Protein AF-A9BYL4-F1 (afdb_monomer)

pLDDT: mean 87.42, std 9.33, range [45.03, 95.75]

Secondary structure (DSSP, 8-state):
-----HHHHHHHHHHHHHHHHHHHHHHHHHHHT--S--EEEETTEEEEEETTEEEEEEGGGTEEEETTEEEES-HHHHHHHHHTT-

Foldseek 3Di:
DDDPPVVNVVVVVVVVVVLVVLLVVQLVVVVVVCPVQWDDPDSQWIWHAALNWIKIGGSSQQWIDTPNDIDHDDVVVVSVVRNVVD

Nearest PDB structures (foldseek):
  8ro2-assembly1_TF  TM=3.192E-01  e=4.343E+00  Homo sapiens
  3h5j-assembly1_A  TM=5.264E-01  e=8.270E+00  Mycobacterium tuberculosis
  5n9j-assembly1_A  TM=4.022E-01  e=9.408E+00  Schizosaccharomyces pombe

Solvent-accessible surface area (backbone atoms only — not comparable to full-atom values): 4952 Å² total; per-residue (Å²): 130,83,82,76,53,65,68,57,54,52,54,50,51,53,54,48,54,53,50,53,52,51,24,53,53,34,39,52,50,48,61,72,68,54,84,74,71,61,51,69,80,46,101,55,38,33,33,34,80,54,73,92,38,64,34,40,37,26,41,53,69,35,30,35,32,48,86,91,45,77,47,72,56,67,62,66,64,48,48,55,56,47,49,77,72,107

Mean predicted aligned error: 6.09 Å

Sequence (86 aa):
MSERDEIWDALKEHKKSKFDEDRARFMKQANEDNDGGWSIHTDYHWSRMVAGRRLDYWPSRKKYQYEGRVMRGDVMAFIKKQEGRA

Structure (mmCIF, N/CA/C/O backbone):
data_AF-A9BYL4-F1
#
_entry.id   AF-A9BYL4-F1
#
loop_
_atom_site.group_PDB
_atom_site.id
_atom_site.type_symbol
_atom_site.label_atom_id
_atom_site.label_alt_id
_atom_site.label_comp_id
_atom_site.label_asym_id
_atom_site.label_entity_id
_atom_site.label_seq_id
_atom_site.pdbx_PDB_ins_code
_atom_site.Cartn_x
_atom_site.Cartn_y
_atom_site.Cartn_z
_atom_site.occupancy
_atom_site.B_iso_or_equiv
_atom_site.auth_seq_id
_atom_site.auth_comp_id
_atom_site.auth_asym_id
_atom_site.auth_atom_id
_atom_site.pdbx_PDB_model_num
ATOM 1 N N . MET A 1 1 ? 35.554 -20.127 -20.102 1.00 45.03 1 MET A N 1
ATOM 2 C CA . MET A 1 1 ? 34.985 -18.813 -19.735 1.00 45.03 1 MET A CA 1
ATOM 3 C C . MET A 1 1 ? 33.593 -18.789 -20.333 1.00 45.03 1 MET A C 1
ATOM 5 O O . MET A 1 1 ? 33.514 -18.904 -21.545 1.00 45.03 1 MET A O 1
ATOM 9 N N . SER A 1 2 ? 32.526 -18.840 -19.526 1.00 56.06 2 SER A N 1
ATOM 10 C CA . SER A 1 2 ? 31.168 -19.014 -20.067 1.00 56.06 2 SER A CA 1
ATOM 11 C C . SER A 1 2 ? 30.807 -17.817 -20.939 1.00 56.06 2 SER A C 1
ATOM 13 O O . SER A 1 2 ? 30.862 -16.691 -20.442 1.00 56.06 2 SER A O 1
ATOM 15 N N . GLU A 1 3 ? 30.432 -18.064 -22.192 1.00 61.25 3 GLU A N 1
ATOM 16 C CA . GLU A 1 3 ? 29.668 -17.115 -23.001 1.00 61.25 3 GLU A CA 1
ATOM 17 C C . GLU A 1 3 ? 28.472 -16.669 -22.156 1.00 61.25 3 GLU A C 1
ATOM 19 O O . GLU A 1 3 ? 27.538 -17.435 -21.916 1.00 61.25 3 GLU A O 1
ATOM 24 N N . ARG A 1 4 ? 28.548 -15.460 -21.585 1.00 62.00 4 ARG A N 1
ATOM 25 C CA . ARG A 1 4 ? 27.352 -14.804 -21.072 1.00 62.00 4 ARG A CA 1
ATOM 26 C C . ARG A 1 4 ? 26.528 -14.497 -22.303 1.00 62.00 4 ARG A C 1
ATOM 28 O O . ARG A 1 4 ? 26.888 -13.637 -23.093 1.00 62.00 4 ARG A O 1
ATOM 35 N N . ASP A 1 5 ? 25.486 -15.289 -22.458 1.00 78.31 5 ASP A N 1
ATOM 36 C CA . ASP A 1 5 ? 24.504 -15.180 -23.513 1.00 78.31 5 ASP A CA 1
ATOM 37 C C . ASP A 1 5 ? 23.889 -13.771 -23.440 1.00 78.31 5 ASP A C 1
ATOM 39 O O . ASP A 1 5 ? 23.202 -13.433 -22.474 1.00 78.31 5 ASP A O 1
ATOM 43 N N . GLU A 1 6 ? 24.217 -12.908 -24.405 1.00 79.25 6 GLU A N 1
ATOM 44 C CA . GLU A 1 6 ? 23.822 -11.488 -24.445 1.00 79.25 6 GLU A CA 1
ATOM 45 C C . GLU A 1 6 ? 22.295 -11.325 -24.355 1.00 79.25 6 GLU A C 1
ATOM 47 O O . GLU A 1 6 ? 21.778 -10.365 -23.777 1.00 79.25 6 GLU A O 1
ATOM 52 N N . ILE A 1 7 ? 21.562 -12.333 -24.840 1.00 80.06 7 ILE A N 1
ATOM 53 C CA . ILE A 1 7 ? 20.109 -12.465 -24.718 1.00 80.06 7 ILE A CA 1
ATOM 54 C C . ILE A 1 7 ? 19.684 -12.504 -23.242 1.00 80.06 7 ILE A C 1
ATOM 56 O O . ILE A 1 7 ? 18.683 -11.897 -22.855 1.00 80.06 7 ILE A O 1
ATOM 60 N N . TRP A 1 8 ? 20.446 -13.197 -22.399 1.00 80.19 8 TRP A N 1
ATOM 61 C CA . TRP A 1 8 ? 20.183 -13.351 -20.971 1.00 80.19 8 TRP A CA 1
ATOM 62 C C . TRP A 1 8 ? 20.380 -12.040 -20.209 1.00 80.19 8 TRP A C 1
ATOM 64 O O . TRP A 1 8 ? 19.557 -11.698 -19.353 1.00 80.19 8 TRP A O 1
ATOM 74 N N . ASP A 1 9 ? 21.431 -11.287 -20.536 1.00 83.62 9 ASP A N 1
ATOM 75 C CA . ASP A 1 9 ? 21.693 -9.979 -19.932 1.00 83.62 9 ASP A CA 1
ATOM 76 C C . ASP A 1 9 ? 20.626 -8.954 -20.355 1.00 83.62 9 ASP A C 1
ATOM 78 O O . ASP A 1 9 ? 20.044 -8.297 -19.485 1.00 83.62 9 ASP A O 1
ATOM 82 N N . ALA A 1 10 ? 20.243 -8.921 -21.637 1.00 80.94 10 ALA A N 1
ATOM 83 C CA . ALA A 1 10 ? 19.148 -8.079 -22.129 1.00 80.94 10 ALA A CA 1
ATOM 84 C C . ALA A 1 10 ? 17.796 -8.415 -21.461 1.00 80.94 10 ALA A C 1
ATOM 86 O O . ALA A 1 10 ? 17.056 -7.528 -21.027 1.00 80.94 10 ALA A O 1
ATOM 87 N N . LEU A 1 11 ? 17.480 -9.705 -21.291 1.00 84.56 11 LEU A N 1
ATOM 88 C CA . LEU A 1 11 ? 16.288 -10.162 -20.561 1.00 84.56 11 LEU A CA 1
ATOM 89 C C . LEU A 1 11 ? 16.293 -9.712 -19.097 1.00 84.56 11 LEU A C 1
ATOM 91 O O . LEU A 1 11 ? 15.242 -9.383 -18.534 1.00 84.56 11 LEU A O 1
ATOM 95 N N . LYS A 1 12 ? 17.461 -9.734 -18.454 1.00 86.38 12 LYS A N 1
ATOM 96 C CA . LYS A 1 12 ? 17.629 -9.338 -17.055 1.00 86.38 12 LYS A CA 1
ATOM 97 C C . LYS A 1 12 ? 17.472 -7.832 -16.885 1.00 86.38 12 LYS A C 1
ATOM 99 O O . LYS A 1 12 ? 16.795 -7.401 -15.951 1.00 86.38 12 LYS A O 1
ATOM 104 N N . GLU A 1 13 ? 18.042 -7.055 -17.798 1.00 85.81 13 GLU A N 1
ATOM 105 C CA . GLU A 1 13 ? 17.925 -5.601 -17.821 1.00 85.81 13 GLU A CA 1
ATOM 106 C C . GLU A 1 13 ? 16.478 -5.160 -18.053 1.00 85.81 13 GLU A C 1
ATOM 108 O O . GLU A 1 13 ? 15.941 -4.387 -17.258 1.00 85.81 13 GLU A O 1
ATOM 113 N N . HIS A 1 14 ? 15.790 -5.747 -19.035 1.00 82.38 14 HIS A N 1
ATOM 114 C CA . HIS A 1 14 ? 14.377 -5.464 -19.286 1.00 82.38 14 HIS A CA 1
ATOM 115 C C . HIS A 1 14 ? 13.495 -5.778 -18.062 1.00 82.38 14 HIS A C 1
ATOM 117 O O . HIS A 1 14 ? 12.638 -4.985 -17.667 1.00 82.38 14 HIS A O 1
ATOM 123 N N . LYS A 1 15 ? 13.724 -6.919 -17.393 1.00 82.75 15 LYS A N 1
ATOM 124 C CA . LYS A 1 15 ? 13.004 -7.273 -16.154 1.00 82.75 15 LYS A CA 1
ATOM 125 C C . LYS A 1 15 ? 13.288 -6.298 -15.012 1.00 82.75 15 LYS A C 1
ATOM 127 O O . LYS A 1 15 ? 12.386 -6.032 -14.218 1.00 82.75 15 LYS A O 1
ATOM 132 N N . LYS A 1 16 ? 14.518 -5.788 -14.916 1.00 85.75 16 LYS A N 1
ATOM 133 C CA . LYS A 1 16 ? 14.914 -4.798 -13.910 1.00 85.75 16 LYS A CA 1
ATOM 134 C C . LYS A 1 16 ? 14.235 -3.452 -14.165 1.00 85.75 16 LYS A C 1
ATOM 136 O O . LYS A 1 16 ? 13.617 -2.926 -13.249 1.00 85.75 16 LYS A O 1
ATOM 141 N N . SER A 1 17 ? 14.280 -2.954 -15.399 1.00 85.62 17 SER A N 1
ATOM 142 C CA . SER A 1 17 ? 13.630 -1.697 -15.789 1.00 85.62 17 SER A CA 1
ATOM 143 C C . SER A 1 17 ? 12.132 -1.728 -15.476 1.00 85.62 17 SER A C 1
ATOM 145 O O . SER A 1 17 ? 11.647 -0.873 -14.737 1.00 85.62 17 SER A O 1
ATOM 147 N N . LYS A 1 18 ? 11.428 -2.793 -15.884 1.00 86.50 18 LYS A N 1
ATOM 148 C CA . LYS A 1 18 ? 10.014 -2.983 -15.532 1.00 86.50 18 LYS A CA 1
ATOM 149 C C . LYS A 1 18 ? 9.775 -2.986 -14.017 1.00 86.50 18 LYS A C 1
ATOM 151 O O . LYS A 1 18 ? 8.798 -2.416 -13.539 1.00 86.50 18 LYS A O 1
ATOM 156 N N . PHE A 1 19 ? 10.639 -3.654 -13.252 1.00 86.94 19 PHE A N 1
ATOM 157 C CA . PHE A 1 19 ? 10.515 -3.715 -11.795 1.00 86.94 19 PHE A CA 1
ATOM 158 C C . PHE A 1 19 ? 10.678 -2.337 -11.140 1.00 86.94 19 PHE A C 1
ATOM 160 O O . PHE A 1 19 ? 9.929 -2.008 -10.217 1.00 86.94 19 PHE A O 1
ATOM 167 N N . ASP A 1 20 ? 11.631 -1.537 -11.612 1.00 86.88 20 ASP A N 1
ATOM 168 C CA . ASP A 1 20 ? 11.887 -0.195 -11.091 1.00 86.88 20 ASP A CA 1
ATOM 169 C C . ASP A 1 20 ? 10.735 0.769 -11.438 1.00 86.88 20 ASP A C 1
ATOM 171 O O . ASP A 1 20 ? 10.282 1.523 -10.571 1.00 86.88 20 ASP A O 1
ATOM 175 N N . GLU A 1 21 ? 10.177 0.673 -12.649 1.00 89.06 21 GLU A N 1
ATOM 176 C CA . GLU A 1 21 ? 8.974 1.413 -13.061 1.00 89.06 21 GLU A CA 1
ATOM 177 C C . GLU A 1 21 ? 7.749 1.049 -12.212 1.00 89.06 21 GLU A C 1
ATOM 179 O O . GLU A 1 21 ? 7.048 1.928 -11.698 1.00 89.06 21 GLU A O 1
ATOM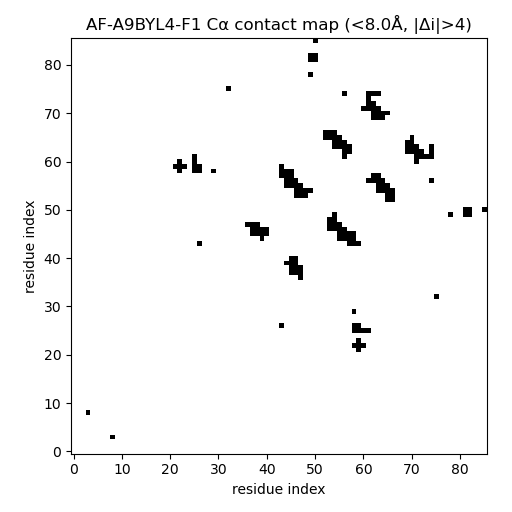 184 N N . ASP A 1 22 ? 7.510 -0.250 -12.011 1.00 88.50 22 ASP A N 1
ATOM 185 C CA . ASP A 1 22 ? 6.430 -0.747 -11.161 1.00 88.50 22 ASP A CA 1
ATOM 186 C C . ASP A 1 22 ? 6.578 -0.222 -9.730 1.00 88.50 22 ASP A C 1
ATOM 188 O O . ASP A 1 22 ? 5.612 0.279 -9.146 1.00 88.50 22 ASP A O 1
ATOM 192 N N . ARG A 1 23 ? 7.797 -0.267 -9.181 1.00 88.75 23 ARG A N 1
ATOM 193 C CA . ARG A 1 23 ? 8.105 0.250 -7.845 1.00 88.75 23 ARG A CA 1
ATOM 194 C C . ARG A 1 23 ? 7.788 1.738 -7.734 1.00 88.75 23 ARG A C 1
ATOM 196 O O . ARG A 1 23 ? 7.122 2.126 -6.775 1.00 88.75 23 ARG A O 1
ATOM 203 N N . ALA A 1 24 ? 8.239 2.558 -8.682 1.00 89.44 24 ALA A N 1
ATOM 204 C CA . ALA A 1 24 ? 7.993 3.999 -8.675 1.00 89.44 24 ALA A CA 1
ATOM 205 C C . ALA A 1 24 ? 6.492 4.314 -8.747 1.00 89.44 24 ALA A C 1
ATOM 207 O O . ALA A 1 24 ? 5.979 5.112 -7.959 1.00 89.44 24 ALA A O 1
ATOM 208 N N . ARG A 1 25 ? 5.764 3.620 -9.628 1.00 90.44 25 ARG A N 1
ATOM 209 C CA . ARG A 1 25 ? 4.311 3.762 -9.766 1.00 90.44 25 ARG A CA 1
ATOM 210 C C . ARG A 1 25 ? 3.568 3.383 -8.486 1.00 90.44 25 ARG A C 1
ATOM 212 O O . ARG A 1 25 ? 2.665 4.103 -8.072 1.00 90.44 25 ARG A O 1
ATOM 219 N N . PHE A 1 26 ? 3.932 2.270 -7.850 1.00 90.88 26 PHE A N 1
ATOM 220 C CA . PHE A 1 26 ? 3.264 1.819 -6.625 1.00 90.88 26 PHE A CA 1
ATOM 221 C C . PHE A 1 26 ? 3.547 2.736 -5.439 1.00 90.88 26 PHE A C 1
ATOM 223 O O . PHE A 1 26 ? 2.647 2.998 -4.648 1.00 90.88 26 PHE A O 1
ATOM 230 N N . MET A 1 27 ? 4.775 3.245 -5.342 1.00 91.19 27 MET A N 1
ATOM 231 C CA . MET A 1 27 ? 5.147 4.236 -4.337 1.00 91.19 27 MET A CA 1
ATOM 232 C C . MET A 1 27 ? 4.358 5.534 -4.500 1.00 91.19 27 MET A C 1
ATOM 234 O O . MET A 1 27 ? 3.821 6.040 -3.520 1.00 91.19 27 MET A O 1
ATOM 238 N N . LYS A 1 28 ? 4.243 6.042 -5.734 1.00 91.69 28 LYS A N 1
ATOM 239 C CA . LYS A 1 28 ? 3.457 7.245 -6.025 1.00 91.69 28 LYS A CA 1
ATOM 240 C C . LYS A 1 28 ? 1.997 7.068 -5.608 1.00 91.69 28 LYS A C 1
ATOM 242 O O . LYS A 1 28 ? 1.495 7.881 -4.843 1.00 91.69 28 LYS A O 1
ATOM 247 N N . GLN A 1 29 ? 1.371 5.971 -6.034 1.00 89.81 29 GLN A N 1
ATOM 248 C CA . GLN A 1 29 ? -0.015 5.665 -5.679 1.00 89.81 29 GLN A CA 1
ATOM 249 C C . GLN A 1 29 ? -0.208 5.581 -4.160 1.00 89.81 29 GLN A C 1
ATOM 251 O O . GLN A 1 29 ? -1.140 6.157 -3.622 1.00 89.81 29 GLN A O 1
ATOM 256 N N . ALA A 1 30 ? 0.692 4.902 -3.445 1.00 89.75 30 ALA A N 1
ATOM 257 C CA . ALA A 1 30 ? 0.575 4.769 -1.997 1.00 89.75 30 ALA A CA 1
ATOM 258 C C . ALA A 1 30 ? 0.711 6.103 -1.253 1.00 89.75 30 ALA A C 1
ATOM 260 O O . ALA A 1 30 ? 0.062 6.286 -0.230 1.00 89.75 30 ALA A O 1
ATOM 261 N N . ASN A 1 31 ? 1.543 7.020 -1.754 1.00 89.31 31 ASN A N 1
ATOM 262 C CA . ASN A 1 31 ? 1.649 8.372 -1.210 1.00 89.31 31 ASN A CA 1
ATOM 263 C C . ASN A 1 31 ? 0.385 9.198 -1.476 1.00 89.31 31 ASN A C 1
ATOM 265 O O . ASN A 1 31 ? -0.021 9.956 -0.604 1.00 89.31 31 ASN A O 1
ATOM 269 N N . GLU A 1 32 ? -0.236 9.04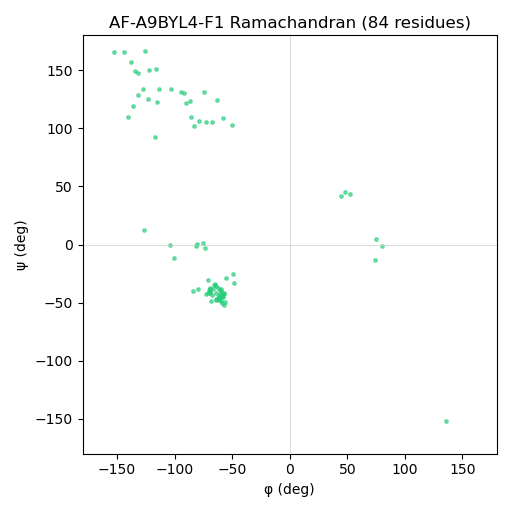5 -2.649 1.00 90.88 32 GLU A N 1
ATOM 270 C CA . GLU A 1 32 ? -1.517 9.688 -2.982 1.00 90.88 32 GLU A CA 1
ATOM 271 C C . GLU A 1 32 ? -2.670 9.137 -2.127 1.00 90.88 32 GLU A C 1
ATOM 273 O O . GLU A 1 32 ? -3.511 9.900 -1.662 1.00 90.88 32 GLU A O 1
ATOM 278 N N . ASP A 1 33 ? -2.666 7.830 -1.857 1.00 87.00 33 ASP A N 1
ATOM 279 C CA . ASP A 1 33 ? -3.667 7.147 -1.028 1.00 87.00 33 ASP A CA 1
ATOM 280 C C . ASP A 1 33 ? -3.400 7.283 0.484 1.00 87.00 33 ASP A C 1
ATOM 282 O O . ASP A 1 33 ? -4.144 6.737 1.306 1.00 87.00 33 ASP A O 1
ATOM 286 N N . ASN A 1 34 ? -2.319 7.960 0.880 1.00 88.25 34 ASN A N 1
ATOM 287 C CA . ASN A 1 34 ? -1.962 8.118 2.281 1.00 88.25 34 ASN A CA 1
ATOM 288 C C . ASN A 1 34 ? -2.926 9.098 2.967 1.00 88.25 34 ASN A C 1
ATOM 290 O O . ASN A 1 34 ? -2.817 10.313 2.828 1.00 88.25 34 ASN A O 1
ATOM 294 N N . ASP A 1 35 ? -3.832 8.547 3.769 1.00 87.12 35 ASP A N 1
ATOM 295 C CA . ASP A 1 35 ? -4.798 9.268 4.605 1.00 87.12 35 ASP A CA 1
ATOM 296 C C . ASP A 1 35 ? -4.176 9.903 5.866 1.00 87.12 35 ASP A C 1
ATOM 298 O O . ASP A 1 35 ? -4.886 10.490 6.682 1.00 87.12 35 ASP A O 1
ATOM 302 N N . GLY A 1 36 ? -2.860 9.770 6.060 1.00 87.69 36 GLY A N 1
ATOM 303 C CA . GLY A 1 36 ? -2.147 10.212 7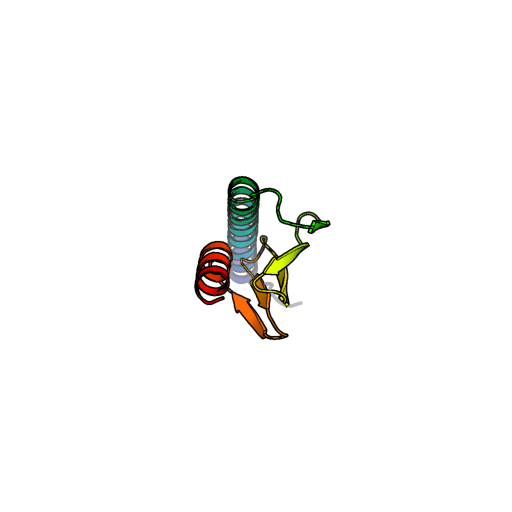.259 1.00 87.69 36 GLY A CA 1
ATOM 304 C C . GLY A 1 36 ? -2.267 9.250 8.447 1.00 87.69 36 GLY A C 1
ATOM 305 O O . GLY A 1 36 ? -1.643 9.481 9.479 1.00 87.69 36 GLY A O 1
ATOM 306 N N . GLY A 1 37 ? -3.011 8.145 8.312 1.00 89.12 37 GLY A N 1
ATOM 307 C CA . GLY A 1 37 ? -3.168 7.118 9.349 1.00 89.12 37 GLY A CA 1
ATOM 308 C C . GLY A 1 37 ? -2.004 6.125 9.433 1.00 89.12 37 GLY A C 1
ATOM 309 O O . GLY A 1 37 ? -2.034 5.192 10.240 1.00 89.12 37 GLY A O 1
ATOM 310 N N . TRP A 1 38 ? -0.986 6.290 8.588 1.00 93.81 38 TRP A N 1
ATOM 311 C CA . TRP A 1 38 ? 0.171 5.407 8.509 1.00 93.81 38 TRP A CA 1
ATOM 312 C C . TRP A 1 38 ? 1.343 5.912 9.352 1.00 93.81 38 TRP A C 1
ATOM 314 O O . TRP A 1 38 ? 1.795 7.046 9.231 1.00 93.81 38 TRP A O 1
ATOM 324 N N . SER A 1 39 ? 1.908 5.019 10.155 1.00 94.44 39 SER A N 1
ATOM 325 C CA . SER A 1 39 ? 3.221 5.176 10.776 1.00 94.44 39 SER A CA 1
ATOM 326 C C . SER A 1 39 ? 4.302 4.742 9.786 1.00 94.44 39 SER A C 1
ATOM 328 O O . SER A 1 39 ? 4.522 3.550 9.559 1.00 94.44 39 SER A O 1
ATOM 330 N N . ILE A 1 40 ? 4.966 5.708 9.158 1.00 94.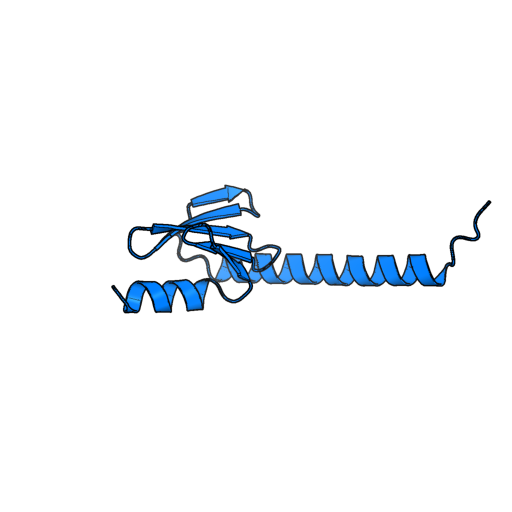06 40 ILE A N 1
ATOM 331 C CA . ILE A 1 40 ? 5.999 5.466 8.143 1.00 94.06 40 ILE A CA 1
ATOM 332 C C . ILE A 1 40 ? 7.345 5.252 8.847 1.00 94.06 40 ILE A C 1
ATOM 334 O O . ILE A 1 40 ? 7.909 6.187 9.408 1.00 94.06 40 ILE A O 1
ATOM 338 N N . HIS A 1 41 ? 7.867 4.021 8.832 1.00 91.00 41 HIS A N 1
ATOM 339 C CA . HIS A 1 41 ? 9.192 3.719 9.396 1.00 91.00 41 HIS A CA 1
ATOM 340 C C . HIS A 1 41 ? 10.312 4.013 8.399 1.00 91.00 41 HIS A C 1
ATOM 342 O O . HIS A 1 41 ? 11.375 4.508 8.759 1.00 91.00 41 HIS A O 1
ATOM 348 N N . THR A 1 42 ? 10.068 3.674 7.137 1.00 91.75 42 THR A N 1
ATOM 349 C CA . THR A 1 42 ? 10.910 4.015 5.989 1.00 91.75 42 THR A CA 1
ATOM 350 C C . THR A 1 42 ? 9.996 4.275 4.803 1.00 91.75 42 THR A C 1
ATOM 352 O O . THR A 1 42 ? 8.847 3.825 4.814 1.00 91.75 42 THR A O 1
ATOM 355 N N . ASP A 1 43 ? 10.512 4.886 3.737 1.00 88.50 43 ASP A N 1
ATOM 356 C CA . ASP A 1 43 ? 9.750 5.108 2.501 1.00 88.50 43 ASP A CA 1
ATOM 357 C C . ASP A 1 43 ? 9.039 3.836 2.017 1.00 88.50 43 ASP A C 1
ATOM 359 O O . ASP A 1 43 ? 7.933 3.895 1.494 1.00 88.50 43 ASP A O 1
ATOM 363 N N . TYR A 1 44 ? 9.631 2.661 2.244 1.00 90.25 44 TYR A N 1
ATOM 364 C CA . TYR A 1 44 ? 9.118 1.385 1.751 1.00 90.25 44 TYR A CA 1
ATOM 365 C C . TYR A 1 44 ? 8.429 0.513 2.802 1.00 90.25 44 TYR A C 1
ATOM 367 O O . TYR A 1 44 ? 8.014 -0.588 2.438 1.00 90.25 44 TYR A O 1
ATOM 375 N N . HIS A 1 45 ? 8.334 0.933 4.066 1.00 94.12 45 HIS A N 1
ATOM 376 C CA . HIS A 1 45 ? 7.707 0.145 5.134 1.00 94.12 45 HIS A CA 1
ATOM 377 C C . HIS A 1 45 ? 6.893 1.030 6.068 1.00 94.12 45 HIS A C 1
ATOM 379 O O . HIS A 1 45 ? 7.432 1.837 6.830 1.00 94.12 45 HIS A O 1
ATOM 385 N N . TRP A 1 46 ? 5.580 0.870 5.975 1.00 94.69 46 TRP A N 1
ATOM 386 C CA . TRP A 1 46 ? 4.585 1.615 6.729 1.00 94.69 46 TRP A CA 1
ATOM 387 C C . TRP A 1 46 ? 3.832 0.646 7.634 1.00 94.69 46 TRP A C 1
ATOM 389 O O . TRP A 1 46 ? 3.691 -0.532 7.307 1.00 94.69 46 TRP A O 1
ATOM 399 N N . SER A 1 47 ? 3.330 1.118 8.763 1.00 94.62 47 SER A N 1
ATOM 400 C CA . SER A 1 47 ? 2.487 0.326 9.652 1.00 94.62 47 SER A CA 1
ATOM 401 C C . SER A 1 47 ? 1.269 1.126 10.094 1.00 94.62 47 SER A C 1
ATOM 403 O O . SER A 1 47 ? 1.318 2.350 10.162 1.00 94.62 47 SER A O 1
ATOM 405 N N . ARG A 1 48 ? 0.143 0.463 10.356 1.00 93.88 48 ARG A N 1
ATOM 406 C CA . ARG A 1 48 ? -1.037 1.098 10.962 1.00 93.88 48 ARG A CA 1
ATOM 407 C C . ARG A 1 48 ? -1.870 0.098 11.747 1.00 93.88 48 ARG A C 1
ATOM 409 O O . ARG A 1 48 ? -1.719 -1.114 11.591 1.00 93.88 48 ARG A O 1
ATOM 416 N N . MET A 1 49 ? -2.774 0.615 12.569 1.00 93.00 49 MET A N 1
ATOM 417 C CA . MET A 1 49 ? -3.786 -0.189 13.249 1.00 93.00 49 MET A CA 1
ATOM 418 C C . MET A 1 49 ? -5.057 -0.242 12.399 1.00 93.00 49 MET A C 1
ATOM 420 O O . MET A 1 49 ? -5.535 0.789 11.936 1.00 93.00 49 MET A O 1
ATOM 424 N N . VAL A 1 50 ? -5.591 -1.445 12.186 1.00 91.25 50 VAL A N 1
ATOM 425 C CA . VAL A 1 50 ? -6.813 -1.703 11.410 1.00 91.25 50 VAL A CA 1
ATOM 426 C C . VAL A 1 50 ? -7.661 -2.713 12.166 1.00 91.25 50 VAL A C 1
ATOM 428 O O . VAL A 1 50 ? -7.208 -3.836 12.418 1.00 91.25 50 VAL A O 1
ATOM 431 N N . ALA A 1 51 ? -8.882 -2.321 12.540 1.00 88.94 51 ALA A N 1
ATOM 432 C CA . ALA A 1 51 ? -9.795 -3.144 13.343 1.00 88.94 51 ALA A CA 1
ATOM 433 C C . ALA A 1 51 ? -9.113 -3.754 14.593 1.00 88.94 51 ALA A C 1
ATOM 435 O O . ALA A 1 51 ? -9.204 -4.952 14.857 1.00 88.94 51 ALA A O 1
ATOM 436 N N . GLY A 1 52 ? -8.334 -2.942 15.319 1.00 89.81 52 GLY A N 1
ATOM 437 C CA . GLY A 1 52 ? -7.628 -3.359 16.539 1.00 89.81 52 GLY A CA 1
ATOM 438 C C . GLY A 1 52 ? -6.387 -4.237 16.327 1.00 89.81 52 GLY A C 1
ATOM 439 O O . GLY A 1 52 ? -5.782 -4.671 17.305 1.00 89.81 52 GLY A O 1
ATOM 440 N N . ARG A 1 53 ? -5.968 -4.494 15.081 1.00 91.94 53 ARG A N 1
ATOM 441 C CA . ARG A 1 53 ? -4.794 -5.324 14.761 1.00 91.94 53 ARG A CA 1
ATOM 442 C C . ARG A 1 53 ? -3.772 -4.550 13.936 1.00 91.94 53 ARG A C 1
ATOM 444 O O . ARG A 1 53 ? -4.130 -3.673 13.153 1.00 91.94 53 ARG A O 1
ATOM 451 N N . ARG A 1 54 ? -2.493 -4.896 14.090 1.00 93.31 54 ARG A N 1
ATOM 452 C CA . ARG A 1 54 ? -1.394 -4.277 13.340 1.00 93.31 54 ARG A CA 1
ATOM 453 C C . ARG A 1 54 ? -1.371 -4.774 11.891 1.00 93.31 54 ARG A C 1
ATOM 455 O O . ARG A 1 54 ? -1.402 -5.980 11.640 1.00 93.31 54 ARG A O 1
ATOM 462 N N . LEU A 1 55 ? -1.283 -3.831 10.960 1.00 95.12 55 LEU A N 1
ATOM 463 C CA . LEU A 1 55 ? -1.064 -4.038 9.535 1.00 95.12 55 LEU A CA 1
ATOM 464 C C . LEU A 1 55 ? 0.289 -3.424 9.162 1.00 95.12 55 LEU A C 1
ATOM 466 O O . LEU A 1 55 ? 0.489 -2.228 9.357 1.00 95.12 55 LEU A O 1
ATOM 470 N N . ASP A 1 56 ? 1.192 -4.219 8.598 1.00 95.12 56 ASP A N 1
ATOM 471 C CA . ASP A 1 56 ? 2.447 -3.738 8.014 1.00 95.12 56 ASP A CA 1
ATOM 472 C C . ASP A 1 56 ? 2.324 -3.730 6.484 1.00 95.12 56 ASP A C 1
ATOM 474 O O . ASP A 1 56 ? 1.848 -4.692 5.885 1.00 95.12 56 ASP A O 1
ATOM 478 N N . TYR A 1 57 ? 2.738 -2.651 5.830 1.00 95.19 57 TYR A N 1
ATOM 479 C CA . TYR A 1 57 ? 2.600 -2.437 4.393 1.00 95.19 57 TYR A CA 1
ATOM 480 C C . TYR A 1 57 ? 3.941 -2.065 3.759 1.00 95.19 57 TYR A C 1
ATOM 482 O O . TYR A 1 57 ? 4.674 -1.212 4.250 1.00 95.19 57 TYR A O 1
ATOM 490 N N . TRP A 1 58 ? 4.243 -2.707 2.634 1.00 94.88 58 TRP A N 1
ATOM 491 C CA . TRP A 1 58 ? 5.382 -2.435 1.767 1.00 94.88 58 TRP A CA 1
ATOM 492 C C . TRP A 1 58 ? 4.881 -1.976 0.392 1.00 94.88 58 TRP A C 1
ATOM 494 O O . TRP A 1 58 ? 4.651 -2.819 -0.495 1.00 94.88 58 TRP A O 1
ATOM 504 N N . PRO A 1 59 ? 4.742 -0.654 0.181 1.00 91.50 59 PRO A N 1
ATOM 505 C CA . PRO A 1 59 ? 4.120 -0.117 -1.022 1.00 91.50 59 PRO A CA 1
ATOM 506 C C . PRO A 1 59 ? 4.883 -0.467 -2.296 1.00 91.50 59 PRO A C 1
ATOM 508 O O . PRO A 1 59 ? 4.283 -0.867 -3.291 1.00 91.50 59 PRO A O 1
ATOM 511 N N . SER A 1 60 ? 6.219 -0.474 -2.218 1.00 90.25 60 SER A N 1
ATOM 512 C CA . SER A 1 60 ? 7.123 -0.853 -3.317 1.00 90.25 60 SER A CA 1
ATOM 513 C C . SER A 1 60 ? 6.791 -2.177 -4.010 1.00 90.25 60 SER A C 1
ATOM 515 O O . SER A 1 60 ? 7.175 -2.379 -5.158 1.00 90.25 60 SER A O 1
ATOM 517 N N . ARG A 1 61 ? 6.120 -3.107 -3.320 1.00 88.00 61 ARG A N 1
ATOM 518 C CA . ARG A 1 61 ? 5.773 -4.432 -3.851 1.00 88.00 61 ARG A CA 1
ATOM 519 C C . ARG A 1 61 ? 4.284 -4.752 -3.742 1.00 88.00 61 ARG A C 1
ATOM 521 O O . ARG A 1 61 ? 3.943 -5.932 -3.877 1.00 88.00 61 ARG A O 1
ATOM 528 N N . LYS A 1 62 ? 3.433 -3.759 -3.438 1.00 90.50 62 LYS A N 1
ATOM 529 C CA . LYS A 1 62 ? 2.008 -3.950 -3.104 1.00 90.50 62 LYS A CA 1
ATOM 530 C C . LYS A 1 62 ? 1.801 -5.116 -2.134 1.00 90.50 62 LYS A C 1
ATOM 532 O O . LYS A 1 62 ? 0.955 -5.983 -2.343 1.00 90.50 62 LYS A O 1
ATOM 537 N N . LYS A 1 63 ? 2.672 -5.211 -1.130 1.00 94.62 63 LYS A N 1
ATOM 538 C CA . LYS A 1 63 ? 2.740 -6.339 -0.197 1.00 94.62 63 LYS A CA 1
ATOM 539 C C . LYS A 1 63 ? 2.336 -5.835 1.171 1.00 94.62 63 LYS A C 1
ATOM 541 O O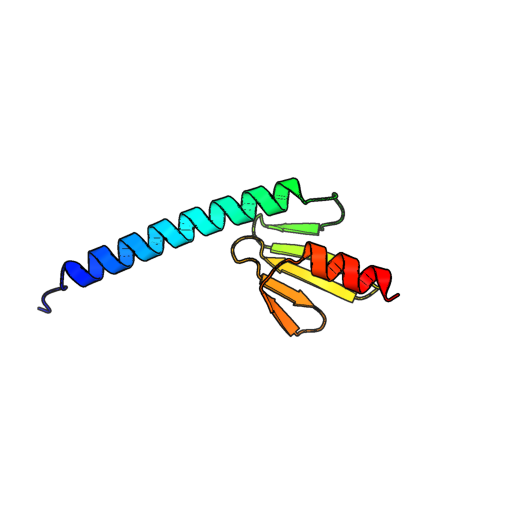 . LYS A 1 63 ? 2.862 -4.821 1.595 1.00 94.62 63 LYS A O 1
ATOM 546 N N . TYR A 1 64 ? 1.475 -6.548 1.875 1.00 95.06 64 TYR A N 1
ATOM 547 C CA . TYR A 1 64 ? 1.112 -6.212 3.248 1.00 95.06 64 TYR A CA 1
ATOM 548 C C . TYR A 1 64 ? 1.053 -7.469 4.108 1.00 95.06 64 TYR A C 1
ATOM 550 O O . TYR A 1 64 ? 0.909 -8.580 3.599 1.00 95.06 64 TYR A O 1
ATOM 558 N N . GLN A 1 65 ? 1.207 -7.301 5.412 1.00 95.75 65 GLN A N 1
ATOM 559 C CA . GLN A 1 65 ? 1.089 -8.350 6.404 1.00 95.75 65 GLN A CA 1
ATOM 560 C C . GLN A 1 65 ? 0.029 -7.959 7.421 1.00 95.75 65 GLN A C 1
ATOM 562 O O . GLN A 1 65 ? 0.117 -6.905 8.043 1.00 95.75 65 GLN A O 1
ATOM 567 N N . TYR A 1 66 ? -0.950 -8.837 7.602 1.00 94.38 66 TYR A N 1
ATOM 568 C CA . TYR A 1 66 ? -2.005 -8.696 8.595 1.00 94.38 66 TYR A CA 1
ATOM 569 C C . TYR A 1 66 ? -2.131 -10.013 9.353 1.00 94.38 66 TYR A C 1
ATOM 571 O O . TYR A 1 66 ? -2.214 -11.069 8.729 1.00 94.38 66 TYR A O 1
ATOM 579 N N . GLU A 1 67 ? -2.101 -9.967 10.686 1.00 91.19 67 GLU A N 1
ATOM 580 C CA . GLU A 1 67 ? -2.163 -11.168 11.543 1.00 91.19 67 GLU A CA 1
ATOM 581 C C . GLU A 1 67 ? -1.133 -12.248 11.188 1.00 91.19 67 GLU A C 1
ATOM 583 O O . GLU A 1 67 ? -1.441 -13.433 11.059 1.00 91.19 67 GLU A O 1
ATOM 588 N N . GLY A 1 68 ? 0.105 -11.832 10.932 1.00 90.75 68 GLY A N 1
ATOM 589 C CA . GLY A 1 68 ? 1.171 -12.746 10.524 1.00 90.75 68 GLY A CA 1
ATOM 590 C C . GLY A 1 68 ? 1.053 -13.248 9.080 1.00 90.75 68 GLY A C 1
ATOM 591 O O . GLY A 1 68 ? 2.043 -13.739 8.539 1.00 90.75 68 GLY A O 1
ATOM 592 N N . ARG A 1 69 ? -0.087 -13.061 8.402 1.00 93.38 69 ARG A N 1
ATOM 593 C CA . ARG A 1 69 ? -0.295 -13.480 7.011 1.00 93.38 69 ARG A CA 1
ATOM 594 C C . ARG A 1 69 ? 0.183 -12.421 6.042 1.00 93.38 69 ARG A C 1
ATOM 596 O O . ARG A 1 69 ? -0.278 -11.284 6.058 1.00 93.38 69 ARG A O 1
ATOM 603 N N . VAL A 1 70 ? 1.081 -12.831 5.159 1.00 95.00 70 VAL A N 1
ATOM 604 C CA . VAL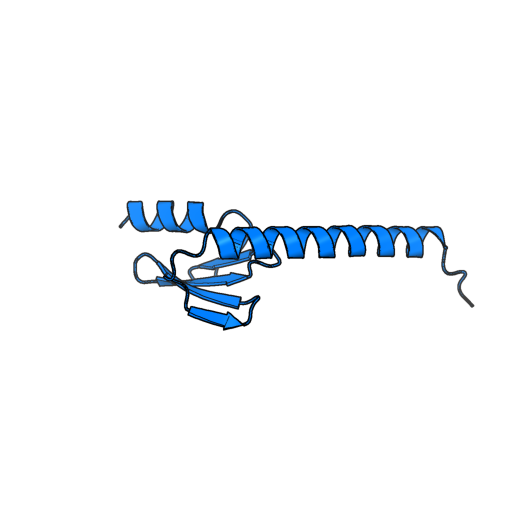 A 1 70 ? 1.630 -11.991 4.103 1.00 95.00 70 VAL A CA 1
ATOM 605 C C . VAL A 1 70 ? 0.775 -12.120 2.848 1.00 95.00 70 VAL A C 1
ATOM 607 O O . VAL A 1 70 ? 0.627 -13.206 2.295 1.00 95.00 70 VAL A O 1
ATOM 610 N N . MET A 1 71 ? 0.248 -10.998 2.378 1.00 93.94 71 MET A N 1
ATOM 611 C CA . MET A 1 71 ? -0.609 -10.893 1.204 1.00 93.94 71 MET A CA 1
ATOM 612 C C . MET A 1 71 ? -0.051 -9.861 0.223 1.00 93.94 71 MET A C 1
ATOM 614 O O . MET A 1 71 ? 0.857 -9.080 0.529 1.00 93.94 71 MET A O 1
ATOM 618 N N . ARG A 1 72 ? -0.587 -9.886 -0.995 1.00 93.31 72 ARG A N 1
ATOM 619 C CA . ARG A 1 72 ? -0.301 -8.907 -2.040 1.00 93.31 72 ARG A CA 1
ATOM 620 C 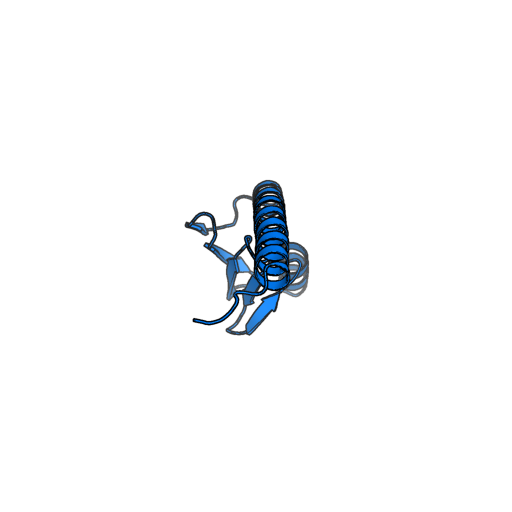C . ARG A 1 72 ? -1.594 -8.420 -2.664 1.00 93.31 72 ARG A C 1
ATOM 622 O O . ARG A 1 72 ? -2.530 -9.202 -2.799 1.00 93.31 72 ARG A O 1
ATOM 629 N N . GLY A 1 73 ? -1.608 -7.162 -3.084 1.00 89.56 73 GLY A N 1
ATOM 630 C CA . GLY A 1 73 ? -2.751 -6.551 -3.750 1.00 89.56 73 GLY A CA 1
ATOM 631 C C . GLY A 1 73 ? -3.047 -5.155 -3.224 1.00 89.56 73 GLY A C 1
ATOM 632 O O . GLY A 1 73 ? -2.147 -4.444 -2.778 1.00 89.56 73 GLY A O 1
ATOM 633 N N . ASP A 1 74 ? -4.316 -4.777 -3.316 1.00 90.25 74 ASP A N 1
ATOM 634 C CA . ASP A 1 74 ? -4.819 -3.488 -2.861 1.00 90.25 74 ASP A CA 1
ATOM 635 C C . ASP A 1 74 ? -5.014 -3.491 -1.337 1.00 90.25 74 ASP A C 1
ATOM 637 O O . ASP A 1 74 ? -5.936 -4.113 -0.800 1.00 90.25 74 ASP A O 1
ATOM 641 N N . VAL A 1 75 ? -4.107 -2.804 -0.641 1.00 90.38 75 VAL A N 1
ATOM 642 C CA . VAL A 1 75 ? -4.146 -2.686 0.817 1.00 90.38 75 VAL A CA 1
ATOM 643 C C . VAL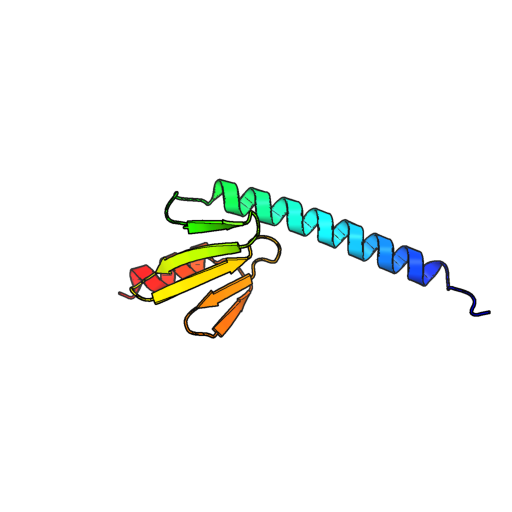 A 1 75 ? -5.292 -1.788 1.288 1.00 90.38 75 VAL A C 1
ATOM 645 O O . VAL A 1 75 ? -5.856 -2.041 2.347 1.00 90.38 75 VAL A O 1
ATOM 648 N N . MET A 1 76 ? -5.691 -0.786 0.503 1.00 88.56 76 MET A N 1
ATOM 649 C CA . MET A 1 76 ? -6.737 0.166 0.883 1.00 88.56 76 MET A CA 1
ATOM 650 C C . MET A 1 76 ? -8.108 -0.504 0.826 1.00 88.56 76 MET A C 1
ATOM 652 O O . MET A 1 76 ? -8.899 -0.404 1.766 1.00 88.56 76 MET A O 1
ATOM 656 N N . ALA A 1 77 ? -8.358 -1.291 -0.225 1.00 90.06 77 ALA A N 1
ATOM 657 C CA . ALA A 1 77 ? -9.544 -2.141 -0.303 1.00 90.06 77 ALA A CA 1
ATOM 658 C C . ALA A 1 77 ? -9.598 -3.157 0.852 1.00 90.06 77 ALA A C 1
ATOM 660 O O . ALA A 1 77 ? -10.672 -3.421 1.403 1.00 90.06 77 ALA A O 1
ATOM 661 N N . PHE A 1 78 ? -8.444 -3.709 1.247 1.00 91.69 78 PHE A N 1
ATOM 662 C CA . PHE A 1 78 ? -8.349 -4.608 2.396 1.00 91.69 78 PHE A CA 1
ATOM 663 C C . PHE A 1 78 ? -8.710 -3.904 3.711 1.00 91.69 78 PHE A C 1
ATOM 665 O O . PHE A 1 78 ? -9.529 -4.429 4.465 1.00 91.69 78 PHE A O 1
ATOM 672 N N . ILE A 1 79 ? -8.158 -2.712 3.958 1.00 90.81 79 ILE A N 1
ATO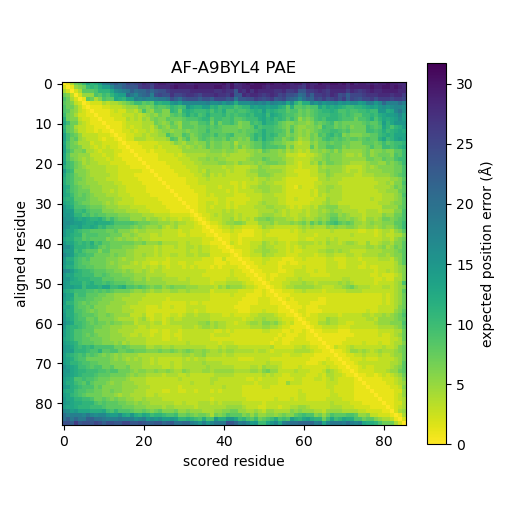M 673 C CA . ILE A 1 79 ? -8.447 -1.896 5.146 1.00 90.81 79 ILE A CA 1
ATOM 674 C C . ILE A 1 79 ? -9.942 -1.604 5.235 1.00 90.81 79 ILE A C 1
ATOM 676 O O . ILE A 1 79 ? -10.569 -1.959 6.230 1.00 90.81 79 ILE A O 1
ATOM 680 N N . LYS A 1 80 ? -10.542 -1.084 4.158 1.00 90.38 80 LYS A N 1
ATOM 681 C CA . LYS A 1 80 ? -11.975 -0.761 4.108 1.00 90.38 80 LYS A CA 1
ATOM 682 C C . LYS A 1 80 ? -12.861 -1.972 4.411 1.00 90.38 80 LYS A C 1
ATOM 684 O O . LYS A 1 80 ? -13.851 -1.862 5.130 1.00 90.38 80 LYS A O 1
ATOM 689 N N . LYS A 1 81 ? -12.506 -3.146 3.878 1.00 90.75 81 LYS A N 1
ATOM 690 C CA . LYS A 1 81 ? -13.227 -4.401 4.142 1.00 90.75 81 LYS A CA 1
ATOM 691 C C . LYS A 1 81 ? -13.108 -4.842 5.599 1.00 90.75 81 LYS A C 1
ATOM 693 O O . LYS A 1 81 ? -14.036 -5.457 6.120 1.00 90.75 81 LYS A O 1
ATOM 698 N N . GLN A 1 82 ? -11.960 -4.594 6.219 1.00 89.94 82 GLN A N 1
ATOM 699 C CA . GLN A 1 82 ? -11.688 -5.012 7.584 1.00 89.94 82 GLN A CA 1
ATOM 700 C C . GLN A 1 82 ? -12.327 -4.066 8.606 1.00 89.94 82 GLN A C 1
ATOM 702 O O . GLN A 1 82 ? -12.878 -4.540 9.592 1.00 89.94 82 GLN A O 1
ATOM 707 N N . GLU A 1 83 ? -12.322 -2.760 8.341 1.00 86.38 83 GLU A N 1
ATOM 708 C CA . GLU A 1 83 ? -12.994 -1.750 9.168 1.00 86.38 83 GLU A CA 1
ATOM 709 C C . GLU A 1 83 ? -14.519 -1.839 9.061 1.00 86.38 83 GLU A C 1
ATOM 711 O O . GLU A 1 83 ? -15.194 -1.763 10.075 1.00 86.38 83 GLU A O 1
ATOM 716 N N . GLY A 1 84 ? -15.077 -2.097 7.872 1.00 81.94 84 GLY A N 1
ATOM 717 C CA . GLY A 1 84 ? -16.527 -2.288 7.705 1.00 81.94 84 GLY A CA 1
ATOM 718 C C . GLY A 1 84 ? -17.075 -3.619 8.239 1.00 81.94 84 GLY A C 1
ATOM 719 O O . GLY A 1 84 ? -18.273 -3.870 8.137 1.00 81.94 84 GLY A O 1
ATOM 720 N N . ARG A 1 85 ? -16.207 -4.506 8.740 1.00 69.06 85 ARG A N 1
ATOM 721 C CA . ARG A 1 85 ? -16.575 -5.779 9.384 1.00 69.06 85 ARG A CA 1
ATOM 722 C C . ARG A 1 85 ? -16.543 -5.718 10.913 1.00 69.06 85 ARG A C 1
ATOM 724 O O . ARG A 1 85 ? -16.969 -6.696 11.528 1.00 69.06 85 ARG A O 1
ATOM 731 N N . ALA A 1 86 ? -15.979 -4.654 11.481 1.00 51.66 86 ALA A N 1
ATOM 732 C CA . ALA A 1 86 ? -15.942 -4.392 12.918 1.00 51.66 86 ALA A CA 1
ATOM 733 C C . ALA A 1 86 ? -17.225 -3.678 13.357 1.00 51.66 86 ALA A C 1
ATOM 735 O O . ALA A 1 86 ? -17.650 -3.939 14.503 1.00 51.66 86 ALA A O 1
#

Organism: Delftia acidovorans (strain DSM 14801 / SPH-1) (NCBI:txid398578)

Radius of gyration: 17.18 Å; Cα contacts (8 Å, |Δi|>4): 89; chains: 1; bounding box: 52×29×41 Å